Protein AF-A0A9E6AY57-F1 (afdb_monomer_lite)

Sequence (54 aa):
NLNDANYTAMADDFDNSLAFKAAKSLVFEGMKQPSGYTEPLLHAFRAQQKQQIK

Radius of gyration: 12.54 Å; chains: 1; bounding box: 35×24×23 Å

Secondary structure (DSSP, 8-state):
-TT-TT---GGG-TTT-HHHHHHHHHHHSGGGSGGG-SHHHHHHHHHHHHHHH-

Structure (mmCIF, N/CA/C/O backbone):
data_AF-A0A9E6AY57-F1
#
_entry.id   AF-A0A9E6AY57-F1
#
loop_
_atom_site.group_PDB
_atom_site.id
_atom_site.type_symbol
_atom_site.label_atom_id
_atom_site.label_alt_id
_atom_site.label_comp_id
_atom_site.label_asym_id
_atom_site.label_entity_id
_atom_site.label_seq_id
_atom_site.pdbx_PDB_ins_code
_atom_site.Cartn_x
_atom_site.Cartn_y
_atom_site.Cartn_z
_atom_site.occupancy
_atom_site.B_iso_or_equiv
_atom_site.auth_seq_id
_atom_site.auth_comp_id
_atom_site.auth_asym_id
_atom_site.auth_atom_id
_atom_site.pdbx_PDB_model_num
ATOM 1 N N . ASN A 1 1 ? 12.743 3.042 -8.359 1.00 78.25 1 ASN A N 1
ATOM 2 C CA . ASN A 1 1 ? 13.414 2.583 -7.123 1.00 78.25 1 ASN A CA 1
ATOM 3 C C . ASN A 1 1 ? 14.365 1.396 -7.323 1.00 78.25 1 ASN A C 1
ATOM 5 O O . ASN A 1 1 ? 14.888 0.916 -6.336 1.00 78.25 1 ASN A O 1
ATOM 9 N N . LEU A 1 2 ? 14.642 0.944 -8.559 1.00 91.94 2 LEU A N 1
ATOM 10 C CA . LEU A 1 2 ? 15.491 -0.232 -8.844 1.00 91.94 2 LEU A CA 1
ATOM 11 C C . LEU A 1 2 ? 16.887 -0.185 -8.193 1.00 91.94 2 LEU A C 1
ATOM 13 O O . LEU A 1 2 ? 17.428 -1.219 -7.831 1.00 91.94 2 LEU A O 1
ATOM 17 N N . ASN A 1 3 ? 17.445 1.015 -8.028 1.00 96.00 3 ASN A N 1
ATOM 18 C CA . ASN A 1 3 ? 18.788 1.214 -7.481 1.00 96.00 3 ASN A CA 1
ATOM 19 C C . ASN A 1 3 ? 18.791 1.517 -5.969 1.00 96.00 3 ASN A C 1
ATOM 21 O O . ASN A 1 3 ? 19.826 1.907 -5.437 1.00 96.00 3 ASN A O 1
ATOM 25 N N . ASP A 1 4 ? 17.650 1.399 -5.283 1.00 97.56 4 ASP A N 1
ATOM 26 C CA . ASP A 1 4 ? 17.541 1.612 -3.837 1.00 97.56 4 ASP A CA 1
ATOM 27 C C . ASP A 1 4 ? 17.547 0.265 -3.105 1.00 97.56 4 ASP A C 1
ATOM 29 O O . ASP A 1 4 ? 16.622 -0.532 -3.251 1.00 97.56 4 ASP A O 1
ATOM 33 N N . ALA A 1 5 ? 18.581 0.030 -2.294 1.00 96.25 5 ALA A N 1
ATOM 34 C CA . ALA A 1 5 ? 18.744 -1.202 -1.523 1.00 96.25 5 ALA A CA 1
ATOM 35 C C . ALA A 1 5 ? 17.646 -1.418 -0.464 1.00 96.25 5 ALA A C 1
ATOM 37 O O . ALA A 1 5 ? 17.439 -2.544 -0.022 1.00 96.25 5 ALA A O 1
ATOM 38 N N . ASN A 1 6 ? 16.940 -0.358 -0.059 1.00 95.06 6 ASN A N 1
ATOM 39 C CA . ASN A 1 6 ? 15.849 -0.439 0.911 1.00 95.06 6 ASN A CA 1
ATOM 40 C C . ASN A 1 6 ? 14.473 -0.597 0.247 1.00 95.06 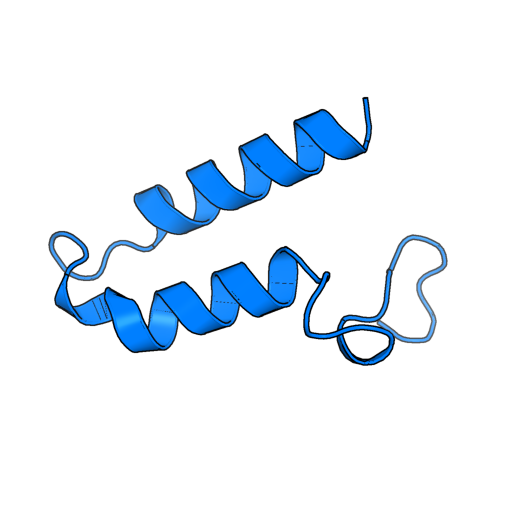6 ASN A C 1
ATOM 42 O O . ASN A 1 6 ? 13.460 -0.677 0.946 1.00 95.06 6 ASN A O 1
ATOM 46 N N . TYR A 1 7 ? 14.404 -0.594 -1.086 1.00 95.50 7 TYR A N 1
ATOM 47 C CA . TYR A 1 7 ? 13.146 -0.729 -1.805 1.00 95.50 7 TYR A CA 1
ATOM 48 C C . TYR A 1 7 ? 12.794 -2.193 -2.061 1.00 95.50 7 TYR A C 1
ATOM 50 O O . TYR A 1 7 ? 13.610 -2.984 -2.525 1.00 95.50 7 TYR A O 1
ATOM 58 N N . THR A 1 8 ? 11.525 -2.525 -1.846 1.00 93.88 8 THR A N 1
ATOM 59 C CA . THR A 1 8 ? 10.944 -3.814 -2.227 1.00 93.88 8 THR A CA 1
ATOM 60 C C . THR A 1 8 ? 10.028 -3.605 -3.427 1.00 93.88 8 THR A C 1
ATOM 62 O O . THR A 1 8 ? 9.108 -2.782 -3.374 1.00 93.88 8 THR A O 1
ATOM 65 N N . ALA A 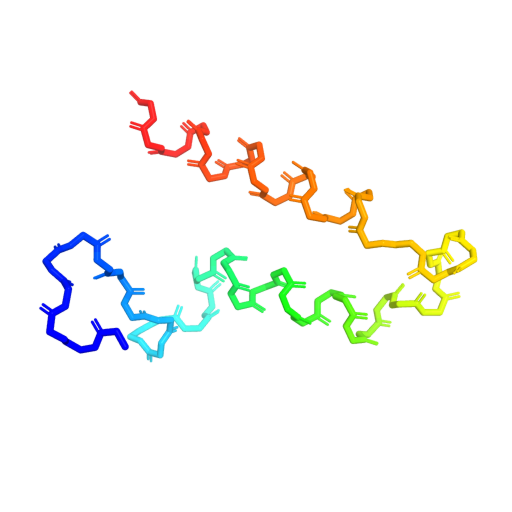1 9 ? 10.273 -4.324 -4.524 1.00 96.81 9 ALA A N 1
ATOM 66 C CA . ALA A 1 9 ? 9.465 -4.197 -5.726 1.00 96.81 9 ALA A CA 1
ATOM 67 C C . ALA A 1 9 ? 8.063 -4.778 -5.513 1.00 96.81 9 ALA A C 1
ATOM 69 O O . ALA A 1 9 ? 7.884 -5.907 -5.077 1.00 96.81 9 ALA A O 1
ATOM 70 N N . MET A 1 10 ? 7.042 -3.989 -5.848 1.00 96.44 10 MET A N 1
ATOM 71 C CA . MET A 1 10 ? 5.644 -4.411 -5.709 1.00 96.44 10 MET A CA 1
ATOM 72 C C . MET A 1 10 ? 5.244 -5.504 -6.709 1.00 96.44 10 MET A C 1
ATOM 74 O O . MET A 1 10 ? 4.289 -6.225 -6.455 1.00 96.44 10 MET A O 1
ATOM 78 N N . ALA A 1 11 ? 5.947 -5.589 -7.841 1.00 96.38 11 ALA A N 1
ATOM 79 C CA . ALA A 1 11 ? 5.622 -6.499 -8.936 1.00 96.38 11 ALA A CA 1
ATOM 80 C C . ALA A 1 11 ? 6.126 -7.931 -8.727 1.00 96.38 11 ALA A C 1
ATOM 82 O O . ALA A 1 11 ? 5.695 -8.821 -9.453 1.00 96.38 11 ALA A O 1
ATOM 83 N N . ASP A 1 12 ? 6.998 -8.151 -7.740 1.00 94.38 12 ASP A N 1
ATOM 84 C CA . ASP A 1 12 ? 7.490 -9.489 -7.408 1.00 94.38 12 ASP A CA 1
ATOM 85 C C . ASP A 1 12 ? 6.363 -10.356 -6.822 1.00 94.38 12 ASP A C 1
ATOM 87 O O . ASP A 1 12 ? 6.333 -11.564 -7.040 1.00 94.38 12 ASP A O 1
ATOM 91 N N . ASP A 1 13 ? 5.411 -9.729 -6.119 1.00 95.44 13 ASP A N 1
ATOM 92 C CA . ASP A 1 13 ? 4.198 -10.366 -5.606 1.00 95.44 13 ASP A CA 1
ATOM 93 C C . ASP A 1 13 ? 3.091 -9.322 -5.360 1.00 95.44 13 ASP A C 1
ATOM 95 O O . ASP A 1 13 ? 3.010 -8.688 -4.301 1.00 95.44 13 ASP A O 1
ATOM 99 N N . PHE A 1 14 ? 2.208 -9.138 -6.343 1.00 94.56 14 PHE A N 1
ATOM 100 C CA . PHE A 1 14 ? 1.086 -8.202 -6.227 1.00 94.56 14 PHE A CA 1
ATOM 101 C C . PHE A 1 14 ? 0.070 -8.614 -5.155 1.00 94.56 14 PHE A C 1
ATOM 103 O O . PHE A 1 14 ? -0.536 -7.747 -4.516 1.00 94.56 14 PHE A O 1
ATOM 110 N N . ASP A 1 15 ? -0.116 -9.919 -4.952 1.00 93.88 15 ASP A N 1
ATOM 111 C CA . ASP A 1 15 ? -1.108 -10.457 -4.027 1.00 93.88 15 ASP A CA 1
ATOM 112 C C . ASP A 1 15 ? -0.680 -10.283 -2.576 1.00 93.88 15 ASP A C 1
ATOM 114 O O . ASP A 1 15 ? -1.543 -10.158 -1.706 1.00 93.88 15 ASP A O 1
ATOM 118 N N 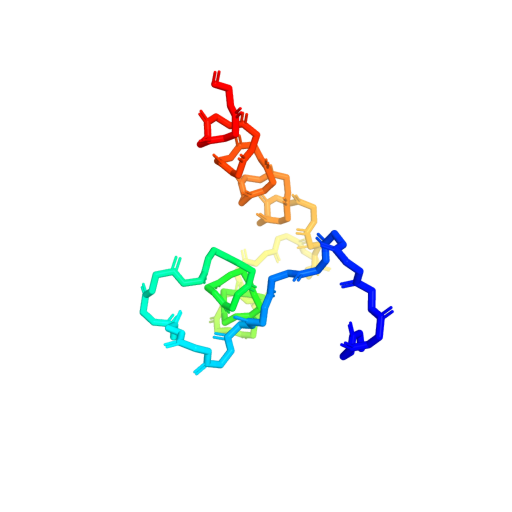. ASN A 1 16 ? 0.620 -10.198 -2.292 1.00 93.69 16 ASN A N 1
ATOM 119 C CA . ASN A 1 16 ? 1.135 -9.937 -0.948 1.00 93.69 16 ASN A CA 1
ATOM 120 C C . ASN A 1 16 ? 1.697 -8.522 -0.754 1.00 93.69 16 ASN A C 1
ATOM 122 O O . ASN A 1 16 ? 1.881 -8.098 0.389 1.00 93.69 16 ASN A O 1
ATOM 126 N N . SER A 1 17 ? 1.864 -7.732 -1.817 1.00 97.06 17 SER A N 1
ATOM 127 C CA . SER A 1 17 ? 2.304 -6.341 -1.704 1.00 97.06 17 SER A CA 1
ATOM 128 C C . SER A 1 17 ? 1.252 -5.451 -1.026 1.00 97.06 17 SER A C 1
ATOM 130 O O . SER A 1 17 ? 0.260 -5.029 -1.627 1.00 97.06 17 SER A O 1
ATOM 132 N N . LEU A 1 18 ? 1.495 -5.093 0.241 1.00 96.94 18 LEU A N 1
ATOM 133 C CA . LEU A 1 18 ? 0.656 -4.143 0.984 1.00 96.94 18 LEU A CA 1
ATOM 134 C C . LEU A 1 18 ? 0.576 -2.772 0.299 1.00 96.94 18 LEU A C 1
ATOM 136 O O . LEU A 1 18 ? -0.490 -2.161 0.278 1.00 96.94 18 LEU A O 1
ATOM 140 N N . ALA A 1 19 ? 1.678 -2.301 -0.290 1.00 97.62 19 ALA A N 1
ATOM 141 C CA . ALA A 1 19 ? 1.706 -1.039 -1.026 1.00 97.62 19 ALA A CA 1
ATOM 142 C C . ALA A 1 19 ? 0.817 -1.092 -2.279 1.00 97.62 19 ALA A C 1
ATOM 144 O O . ALA A 1 19 ? 0.067 -0.150 -2.543 1.00 97.62 19 ALA A O 1
ATOM 145 N N . PHE A 1 20 ? 0.837 -2.212 -3.010 1.00 98.19 20 PHE A N 1
ATOM 146 C CA . PHE A 1 20 ? -0.037 -2.403 -4.164 1.00 98.19 20 PHE A CA 1
ATOM 147 C C . PHE A 1 20 ? -1.513 -2.485 -3.755 1.00 98.19 20 PHE A C 1
ATOM 149 O O . PHE A 1 20 ? -2.359 -1.825 -4.359 1.00 98.19 20 PHE A O 1
ATOM 156 N N . LYS A 1 21 ? -1.829 -3.220 -2.679 1.00 98.25 21 LYS A N 1
ATOM 157 C CA . LYS A 1 21 ? -3.184 -3.261 -2.102 1.00 98.25 21 LYS A CA 1
ATOM 158 C C . LYS A 1 21 ? -3.675 -1.874 -1.694 1.00 98.25 21 LYS A C 1
ATOM 160 O O . LYS A 1 21 ? -4.807 -1.529 -2.016 1.00 98.25 21 LYS A O 1
ATOM 165 N N . ALA A 1 22 ? -2.823 -1.064 -1.063 1.00 98.38 22 ALA A N 1
ATOM 166 C CA . ALA A 1 22 ? -3.160 0.307 -0.691 1.00 98.38 22 ALA A CA 1
ATOM 167 C C . ALA A 1 22 ? -3.510 1.163 -1.916 1.00 98.38 22 ALA A C 1
ATOM 169 O O . ALA A 1 22 ? -4.554 1.814 -1.931 1.00 98.38 22 ALA A O 1
ATOM 170 N N . ALA A 1 23 ? -2.687 1.109 -2.969 1.00 98.50 23 ALA A N 1
ATOM 171 C CA . ALA A 1 23 ? -2.963 1.806 -4.225 1.00 98.50 23 ALA A CA 1
ATOM 172 C C . ALA A 1 23 ? -4.288 1.340 -4.856 1.00 98.50 23 ALA A C 1
ATOM 174 O O . ALA A 1 23 ? -5.094 2.163 -5.289 1.00 98.50 23 ALA A O 1
ATOM 175 N N . LYS A 1 24 ? -4.553 0.027 -4.837 1.00 98.19 24 LYS A N 1
ATOM 176 C CA . LYS A 1 24 ? -5.810 -0.562 -5.310 1.00 98.19 24 LYS A CA 1
ATOM 177 C C . LYS A 1 24 ? -7.012 -0.016 -4.530 1.00 98.19 24 LYS A C 1
ATOM 179 O O . LYS A 1 24 ? -7.975 0.445 -5.141 1.00 98.19 24 LYS A O 1
ATOM 184 N N . SER A 1 25 ? -6.950 -0.004 -3.199 1.00 98.19 25 SER A N 1
ATOM 185 C CA . SER A 1 25 ? -8.024 0.531 -2.353 1.00 98.19 25 SER A CA 1
ATOM 186 C C . SER A 1 25 ? -8.261 2.022 -2.585 1.00 98.19 25 SER A C 1
ATOM 188 O O . SER A 1 25 ? -9.413 2.433 -2.664 1.00 98.19 25 SER A O 1
ATOM 190 N N . LEU A 1 26 ? -7.222 2.838 -2.785 1.00 98.50 26 LEU A N 1
ATOM 191 C CA . LEU A 1 26 ? -7.411 4.259 -3.113 1.00 98.50 26 LEU A CA 1
ATOM 192 C C . LEU A 1 26 ? -8.223 4.458 -4.402 1.00 98.50 26 LEU A C 1
ATOM 194 O O . LEU A 1 26 ? -9.050 5.362 -4.469 1.00 98.50 26 LEU A O 1
ATOM 198 N N . VAL A 1 27 ? -8.030 3.598 -5.406 1.00 98.25 27 VAL A N 1
ATOM 199 C CA . VAL A 1 27 ? -8.777 3.662 -6.672 1.00 98.25 27 VAL A CA 1
ATOM 200 C C . VAL A 1 27 ? -10.206 3.145 -6.504 1.00 98.25 27 VAL A C 1
ATOM 202 O O . VAL A 1 27 ? -11.162 3.852 -6.814 1.00 98.25 27 VAL A O 1
ATOM 205 N N . PHE A 1 28 ? -10.376 1.917 -6.011 1.00 98.31 28 PHE A N 1
ATOM 206 C CA . PHE A 1 28 ? -11.690 1.260 -6.001 1.00 98.31 28 PHE A CA 1
ATOM 207 C C . PHE A 1 28 ? -12.576 1.664 -4.816 1.00 98.31 28 PHE A C 1
ATOM 209 O O . PHE A 1 28 ? -13.800 1.565 -4.895 1.00 98.31 28 PHE A O 1
ATOM 216 N N . GLU A 1 29 ? -11.984 2.132 -3.719 1.00 97.81 29 GLU A N 1
ATOM 217 C CA . GLU A 1 29 ? -12.691 2.593 -2.520 1.00 97.81 29 GLU A CA 1
ATOM 218 C C . GLU A 1 29 ? -12.605 4.115 -2.341 1.00 97.81 29 GLU A C 1
ATOM 220 O O . GLU A 1 29 ? -13.150 4.640 -1.370 1.00 97.81 29 GLU A O 1
ATOM 225 N N . GLY A 1 30 ? -11.981 4.840 -3.278 1.00 96.94 30 GLY A N 1
ATOM 226 C CA . GLY A 1 30 ? -11.797 6.294 -3.213 1.00 96.94 30 GLY A CA 1
ATOM 227 C C . GLY A 1 30 ? -13.107 7.071 -3.079 1.00 96.94 30 GLY A C 1
ATOM 228 O O . GLY A 1 30 ? -13.213 7.963 -2.246 1.00 96.94 30 GLY A O 1
ATOM 229 N N . MET A 1 31 ? -14.154 6.660 -3.803 1.00 97.56 31 MET A N 1
ATOM 230 C CA . MET A 1 31 ? -15.494 7.270 -3.709 1.00 97.56 31 MET A CA 1
ATOM 231 C C . MET A 1 31 ? -16.179 7.050 -2.353 1.00 97.56 31 MET A C 1
ATOM 233 O O . MET A 1 31 ? -17.137 7.746 -2.029 1.00 97.56 31 MET A O 1
ATOM 237 N N . LYS A 1 32 ? -15.718 6.069 -1.568 1.00 97.81 32 LYS A N 1
ATOM 238 C CA . LYS A 1 32 ? -16.219 5.805 -0.213 1.00 97.81 32 LYS A CA 1
ATOM 239 C C . LYS A 1 32 ? -15.462 6.610 0.841 1.00 97.81 32 LYS A C 1
ATOM 241 O O . LYS A 1 32 ? -15.913 6.670 1.982 1.00 97.81 32 LYS A O 1
ATOM 246 N N . GLN A 1 33 ? -14.315 7.192 0.489 1.00 98.19 33 GLN A N 1
ATOM 247 C CA . GLN A 1 33 ? -13.548 7.998 1.424 1.00 98.19 33 GLN A CA 1
ATOM 248 C C . GLN A 1 33 ? -14.234 9.348 1.654 1.00 98.19 33 GLN A C 1
ATOM 250 O O . GLN A 1 33 ? -14.716 9.963 0.697 1.00 98.19 33 GLN A O 1
ATOM 255 N N . PRO A 1 34 ? -14.268 9.843 2.904 1.00 97.69 34 PRO A N 1
ATOM 256 C CA . PRO A 1 34 ? -14.865 11.137 3.206 1.00 97.69 34 PRO A CA 1
ATOM 257 C C . PRO A 1 34 ? -14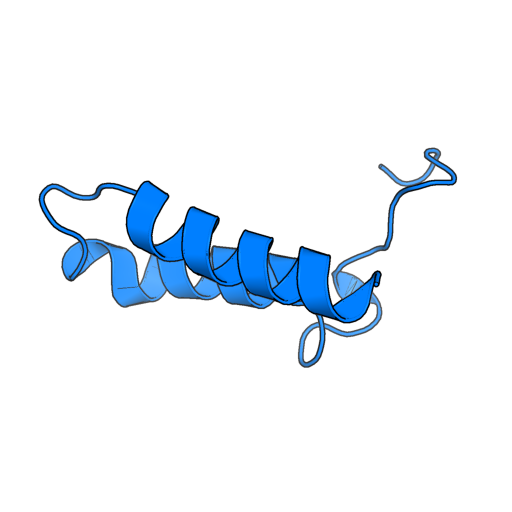.131 12.219 2.417 1.00 97.69 34 PRO A C 1
ATOM 259 O O . PRO A 1 34 ? -12.917 12.349 2.537 1.00 97.69 34 PRO A O 1
ATOM 262 N N . SER A 1 35 ? -14.851 12.958 1.573 1.00 97.25 35 SER A N 1
ATOM 263 C CA . SER A 1 35 ? -14.284 14.014 0.718 1.00 97.25 35 SER A CA 1
ATOM 264 C C . SER A 1 35 ? -13.083 13.574 -0.142 1.00 97.25 35 SER A C 1
ATOM 266 O O . SER A 1 35 ? -12.276 14.412 -0.536 1.00 97.25 35 SER A O 1
ATOM 268 N N . GLY A 1 36 ? -12.938 12.273 -0.426 1.00 96.56 36 GLY A N 1
ATOM 269 C CA . GLY A 1 36 ? -11.788 11.734 -1.159 1.00 96.56 36 GLY A CA 1
ATOM 270 C C . GLY A 1 36 ? -10.466 11.728 -0.378 1.00 96.56 36 GLY A C 1
ATOM 271 O O . GLY A 1 36 ? -9.411 11.567 -0.991 1.00 96.56 36 GLY A O 1
ATOM 272 N N . TYR A 1 37 ? -10.495 11.900 0.949 1.00 98.50 37 TYR A N 1
ATOM 273 C CA . TYR A 1 37 ? -9.294 11.828 1.782 1.00 98.50 37 TYR A CA 1
ATOM 274 C C . TYR A 1 37 ? -8.604 10.469 1.664 1.00 98.50 37 TYR A C 1
ATOM 276 O O . TYR A 1 37 ? -9.230 9.414 1.591 1.00 98.50 37 TYR A O 1
ATOM 284 N N . THR A 1 38 ? -7.278 10.497 1.671 1.00 98.56 38 THR A N 1
ATOM 285 C CA . THR A 1 38 ? -6.449 9.297 1.477 1.00 98.56 38 THR A CA 1
ATOM 286 C C . THR A 1 38 ? -5.946 8.742 2.801 1.00 98.56 38 THR A C 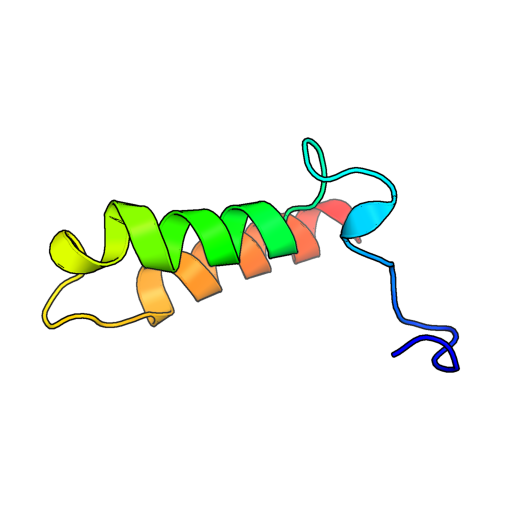1
ATOM 288 O O . THR A 1 38 ? -5.635 7.557 2.911 1.00 98.56 38 THR A O 1
ATOM 291 N N . GLU A 1 39 ? -5.906 9.596 3.822 1.00 98.62 39 GLU A N 1
ATOM 292 C CA . GLU A 1 39 ? -5.367 9.345 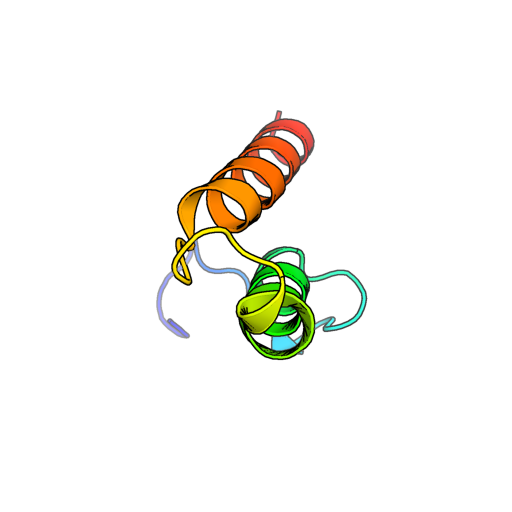5.145 1.00 98.62 39 GLU A CA 1
ATOM 293 C C . GLU A 1 39 ? -5.991 8.117 5.812 1.00 98.62 39 GLU A C 1
ATOM 295 O O . GLU A 1 39 ? -5.216 7.307 6.321 1.00 98.62 39 GLU A O 1
ATOM 300 N N . PRO A 1 40 ? -7.320 7.881 5.777 1.00 98.56 40 PRO A N 1
ATOM 301 C CA . PRO A 1 40 ? -7.890 6.696 6.415 1.00 98.56 40 PRO A CA 1
ATOM 302 C C . PRO A 1 40 ? -7.299 5.391 5.863 1.00 98.56 40 PRO A C 1
ATOM 304 O O . PRO A 1 40 ? -6.898 4.517 6.633 1.00 98.56 40 PRO A O 1
ATOM 307 N N . LEU A 1 41 ? -7.167 5.285 4.537 1.00 98.44 41 LEU A N 1
ATOM 308 C CA . LEU A 1 41 ? -6.582 4.113 3.885 1.00 98.44 41 LEU A CA 1
ATOM 309 C C . LEU A 1 41 ? -5.064 4.067 4.097 1.00 98.44 41 LEU A C 1
ATOM 311 O O . LEU A 1 41 ? -4.531 3.057 4.558 1.00 98.44 41 LEU A O 1
ATOM 315 N N . LEU A 1 42 ? -4.353 5.162 3.818 1.00 98.62 42 LEU A N 1
ATOM 316 C CA . LEU A 1 42 ? -2.891 5.204 3.910 1.00 98.62 42 LEU A CA 1
ATOM 317 C C . LEU A 1 42 ? -2.385 4.934 5.329 1.00 98.62 42 LEU A C 1
ATOM 319 O O . LEU A 1 42 ? -1.420 4.185 5.505 1.00 98.62 42 LEU A O 1
ATOM 323 N N . HIS A 1 43 ? -3.038 5.495 6.349 1.00 98.56 43 HIS A N 1
ATOM 324 C CA . HIS A 1 43 ? -2.666 5.254 7.740 1.00 98.56 43 HIS A CA 1
ATOM 325 C C . HIS A 1 43 ? -2.903 3.794 8.131 1.00 98.56 43 HIS A C 1
ATOM 327 O O . HIS A 1 43 ? -2.033 3.200 8.774 1.00 98.56 43 HIS A O 1
ATOM 333 N N . ALA A 1 44 ? -4.020 3.194 7.705 1.00 98.38 44 ALA A N 1
ATOM 334 C CA . ALA A 1 44 ? -4.321 1.792 7.977 1.00 98.38 44 ALA A CA 1
ATOM 335 C C . ALA A 1 44 ? -3.268 0.851 7.361 1.00 98.38 44 ALA A C 1
ATOM 337 O O . ALA A 1 44 ? -2.653 0.059 8.079 1.00 98.38 44 ALA A O 1
ATOM 338 N N . PHE A 1 45 ? -2.979 0.983 6.061 1.00 98.25 45 PHE A N 1
ATOM 339 C CA . PHE A 1 45 ? -1.977 0.148 5.385 1.00 98.25 45 PHE A CA 1
ATOM 340 C C . PHE A 1 45 ? -0.561 0.380 5.926 1.00 98.25 45 PHE A C 1
ATOM 342 O O . PHE A 1 45 ? 0.207 -0.569 6.105 1.00 98.25 45 PHE A O 1
ATOM 349 N N . ARG A 1 46 ? -0.198 1.627 6.261 1.00 98.38 46 ARG A N 1
ATOM 350 C CA . ARG A 1 46 ? 1.117 1.912 6.851 1.00 98.38 46 ARG A CA 1
ATOM 351 C C . ARG A 1 46 ? 1.262 1.311 8.247 1.00 98.38 46 ARG A C 1
ATOM 353 O O . ARG A 1 46 ? 2.350 0.836 8.576 1.00 98.38 46 ARG A O 1
ATOM 360 N N . ALA A 1 47 ? 0.210 1.327 9.063 1.00 98.31 47 ALA A N 1
ATOM 361 C CA . ALA A 1 47 ? 0.221 0.677 10.370 1.00 98.31 47 ALA A CA 1
ATOM 362 C C . ALA A 1 47 ? 0.451 -0.838 10.238 1.00 98.31 47 ALA A C 1
ATOM 364 O O . ALA A 1 47 ? 1.291 -1.377 10.955 1.00 98.31 47 ALA A O 1
ATOM 365 N N . GLN A 1 48 ? -0.201 -1.493 9.270 1.00 97.69 48 GLN A N 1
ATOM 366 C CA . GLN A 1 48 ? 0.013 -2.915 8.975 1.00 97.69 48 GLN A CA 1
ATOM 367 C C . GLN A 1 48 ? 1.461 -3.204 8.560 1.00 97.69 48 GLN A C 1
ATOM 369 O O . GLN A 1 48 ? 2.098 -4.081 9.138 1.00 97.69 48 GLN A O 1
ATOM 374 N N . GLN A 1 49 ? 2.036 -2.418 7.642 1.00 97.00 49 GLN A N 1
ATOM 375 C CA . GLN A 1 49 ? 3.438 -2.598 7.243 1.00 97.00 49 GLN A CA 1
ATOM 376 C C . GLN A 1 49 ? 4.393 -2.459 8.439 1.00 97.00 49 GLN A C 1
ATOM 378 O O . GLN A 1 49 ? 5.341 -3.225 8.578 1.00 97.00 49 GLN A O 1
ATOM 383 N N . LYS A 1 50 ? 4.151 -1.486 9.327 1.00 97.31 50 LYS A N 1
ATOM 384 C CA . LYS A 1 50 ? 4.967 -1.305 10.539 1.00 97.31 50 LYS A CA 1
ATOM 385 C C . LYS A 1 50 ? 4.863 -2.489 11.504 1.00 97.31 50 LYS A C 1
ATOM 387 O O . LYS A 1 50 ? 5.816 -2.730 12.233 1.00 97.31 50 LYS A O 1
ATOM 392 N N . GLN A 1 51 ? 3.732 -3.194 11.533 1.00 96.94 51 GLN A N 1
ATOM 393 C CA . GLN A 1 51 ? 3.569 -4.411 12.331 1.00 96.94 51 GLN A CA 1
ATOM 394 C C . GLN A 1 51 ? 4.311 -5.606 11.721 1.00 96.94 51 GLN A C 1
ATOM 396 O O . GLN A 1 51 ? 4.811 -6.420 12.479 1.00 96.94 51 GLN A O 1
ATOM 401 N N . GLN A 1 52 ? 4.418 -5.692 10.390 1.00 90.81 52 GLN A N 1
ATOM 402 C CA . GLN A 1 52 ? 5.156 -6.769 9.709 1.00 90.81 52 GLN A CA 1
ATOM 403 C C . GLN A 1 52 ? 6.681 -6.619 9.787 1.00 90.81 52 GLN A C 1
ATOM 405 O O . GLN A 1 52 ? 7.395 -7.607 9.684 1.00 90.81 52 GLN A O 1
ATOM 410 N N . ILE A 1 53 ? 7.178 -5.383 9.911 1.00 86.50 53 ILE A N 1
ATOM 411 C CA . ILE A 1 53 ? 8.619 -5.087 10.023 1.00 86.50 53 ILE A CA 1
ATOM 412 C C . ILE A 1 53 ? 9.111 -5.196 11.480 1.00 86.50 53 ILE A C 1
ATOM 414 O O . ILE A 1 53 ? 10.316 -5.271 11.711 1.00 86.50 53 ILE A O 1
ATOM 418 N N . LYS A 1 54 ? 8.197 -5.153 12.457 1.00 67.31 54 LYS A N 1
ATOM 419 C CA . LYS A 1 54 ? 8.519 -5.363 13.874 1.00 67.31 54 LYS A CA 1
ATOM 420 C C . LYS A 1 54 ? 8.937 -6.802 14.134 1.00 67.31 54 LYS A C 1
ATOM 422 O O . LYS A 1 54 ? 9.866 -6.957 14.953 1.00 67.31 54 LYS A O 1
#

pLDDT: mean 95.91, std 5.17, range [67.31, 98.62]

Foldseek 3Di:
DVPDPPDDDCVVDVPPRLVNVLVVCLVPVQVVDDVSDSCVSVVVSVVVVVVVVD